Protein AF-A0A923RV71-F1 (afdb_monomer_lite)

Organism: NCBI:txid2763064

Radius of gyration: 19.46 Å; chains: 1; bounding box: 40×42×49 Å

Foldseek 3Di:
DFPLVLLLVLLCVLLVVLLCLVVCVVVVVDWDWDDPDVVVVDIDTDDSVNVNVVSVVVSVVSLVVLLVLLVVLLVVVVCCCVPVVDDDDPLSPVDDSVVLSVQSVCLNVVLVVVSVVVCVVPVSPDPSSVSSVVSLVVDDVSSSVSRRVSGVPVVPDD

Secondary structure (DSSP, 8-state):
--HHHHHHHHHHHHHHHHHHHHHHHHTT----EE-S-TTT---EEPPHHHHHHHHHHHHHHHHHHHHHHHHHHHHHHHHHHHHH-PPPPGGGGSS-HHHHHHHHHHHHHHHHHHHHHHHHHHTT---HHHHHHHHHHHS-HHHHHHHHHHHHGGGG--

Sequence (158 aa):
YGFDDIGMGAAYAYSTMYQKIVEGYRNGTREVYVCDNPESGKRRLLSMDEELEKLNKGFEELIKWDKMVAKSQKQNAENKQKFQNTKLDESFDAFDINQACDYIQDSYLEFRSLYLEQYERTGGNIDIKSLFSSVLRSGNQDMHKYCEFLFEKIGFIV

pLDDT: mean 91.3, std 11.07, range [33.59, 98.56]

Structure (mmCIF, N/CA/C/O backbone):
data_AF-A0A923RV71-F1
#
_entry.id   AF-A0A923RV71-F1
#
loop_
_atom_site.group_PDB
_atom_site.id
_atom_site.type_symbol
_atom_site.label_atom_id
_atom_site.label_alt_id
_atom_site.label_comp_id
_atom_site.label_asym_id
_atom_site.label_entity_id
_atom_site.label_seq_id
_atom_site.pdbx_PDB_ins_code
_atom_site.Cartn_x
_atom_site.Cartn_y
_atom_site.Cartn_z
_atom_site.occupancy
_atom_site.B_iso_or_equiv
_atom_site.auth_seq_id
_atom_site.auth_comp_id
_atom_site.auth_asym_id
_atom_site.auth_atom_id
_atom_site.pdbx_PDB_model_num
ATOM 1 N N . TYR A 1 1 ? 17.825 0.773 -2.274 1.00 63.62 1 TYR A N 1
ATOM 2 C CA . TYR A 1 1 ? 16.490 0.198 -2.082 1.00 63.62 1 TYR A CA 1
ATOM 3 C C . TYR A 1 1 ? 15.789 0.244 -3.422 1.00 63.62 1 TYR A C 1
ATOM 5 O O . TYR A 1 1 ? 15.788 1.317 -4.021 1.00 63.62 1 TYR A O 1
ATOM 13 N N . GLY A 1 2 ? 15.345 -0.913 -3.914 1.00 85.12 2 GLY A N 1
ATOM 14 C CA . GLY A 1 2 ? 14.607 -1.065 -5.176 1.00 85.12 2 GLY A CA 1
ATOM 15 C C . GLY A 1 2 ? 13.101 -0.886 -4.986 1.00 85.12 2 GLY A C 1
ATOM 16 O O . GLY A 1 2 ? 12.652 -0.511 -3.897 1.00 85.12 2 GLY A O 1
ATOM 17 N N . PHE A 1 3 ? 12.319 -1.151 -6.031 1.00 90.88 3 PHE A N 1
ATOM 18 C CA . PHE A 1 3 ? 10.860 -1.026 -5.951 1.00 90.88 3 PHE A CA 1
ATOM 19 C C . PHE A 1 3 ? 10.263 -2.090 -5.008 1.00 90.88 3 PHE A C 1
ATOM 21 O O . PHE A 1 3 ? 9.414 -1.760 -4.180 1.00 90.88 3 PHE A O 1
ATOM 28 N N . ASP A 1 4 ? 10.804 -3.308 -5.017 1.00 92.69 4 ASP A N 1
ATOM 29 C CA . ASP A 1 4 ? 10.476 -4.409 -4.110 1.00 92.69 4 ASP A CA 1
ATOM 30 C C . ASP A 1 4 ? 10.614 -4.013 -2.641 1.00 92.69 4 ASP A C 1
ATOM 32 O O . ASP A 1 4 ? 9.717 -4.274 -1.842 1.00 92.69 4 ASP A O 1
ATOM 36 N N . ASP A 1 5 ? 11.720 -3.359 -2.275 1.00 91.75 5 ASP A N 1
ATOM 37 C CA . ASP A 1 5 ? 11.983 -2.949 -0.893 1.00 91.75 5 ASP A CA 1
ATOM 38 C C . ASP A 1 5 ? 10.950 -1.925 -0.408 1.00 91.75 5 ASP A C 1
ATOM 40 O O . ASP A 1 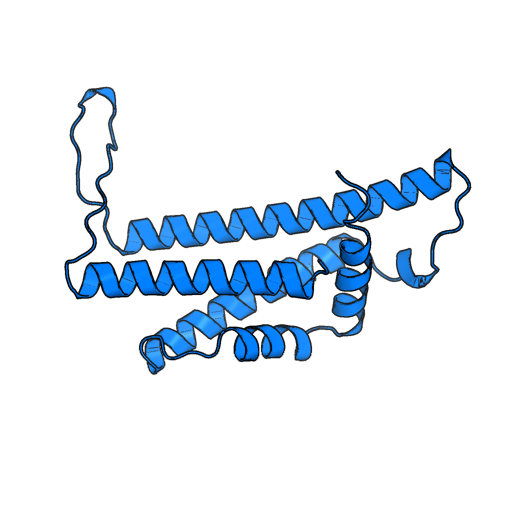5 ? 10.467 -1.996 0.726 1.00 91.75 5 ASP A O 1
ATOM 44 N N . ILE A 1 6 ? 10.610 -0.966 -1.273 1.00 91.88 6 ILE A N 1
ATOM 45 C CA . ILE A 1 6 ? 9.674 0.119 -0.963 1.00 91.88 6 ILE A CA 1
ATOM 46 C C . ILE A 1 6 ? 8.251 -0.426 -0.873 1.00 91.88 6 ILE A C 1
ATOM 48 O O . ILE A 1 6 ? 7.574 -0.196 0.132 1.00 91.88 6 ILE A O 1
ATOM 52 N N . GLY A 1 7 ? 7.836 -1.226 -1.857 1.00 94.19 7 GLY A N 1
ATOM 53 C CA . GLY A 1 7 ? 6.540 -1.893 -1.854 1.00 94.19 7 GLY A CA 1
ATOM 54 C C . GLY A 1 7 ? 6.375 -2.837 -0.664 1.00 94.19 7 GLY A C 1
ATOM 55 O O . GLY A 1 7 ? 5.347 -2.813 0.013 1.00 94.19 7 GLY A O 1
ATOM 56 N N . MET A 1 8 ? 7.415 -3.603 -0.323 1.00 95.50 8 MET A N 1
ATOM 57 C CA . MET A 1 8 ? 7.420 -4.473 0.854 1.00 95.50 8 MET A CA 1
ATOM 58 C C . MET A 1 8 ? 7.302 -3.661 2.149 1.00 95.50 8 MET A C 1
ATOM 60 O O . MET A 1 8 ? 6.525 -4.016 3.038 1.00 95.50 8 MET A O 1
ATOM 64 N N . GLY A 1 9 ? 8.032 -2.548 2.260 1.00 95.69 9 GLY A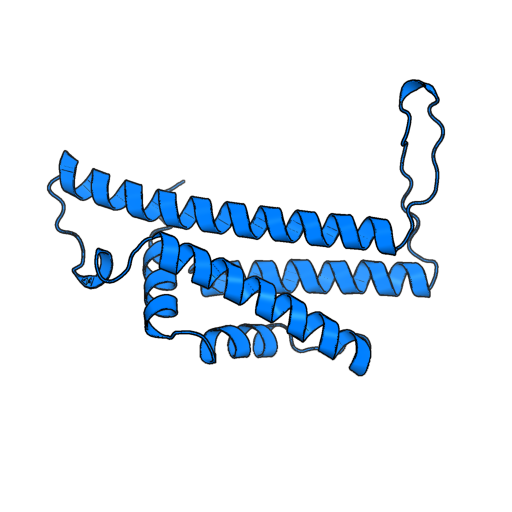 N 1
ATOM 65 C CA . GLY A 1 9 ? 7.931 -1.629 3.395 1.00 95.69 9 GLY A CA 1
ATOM 66 C C . GLY A 1 9 ? 6.518 -1.060 3.559 1.00 95.69 9 GLY A C 1
ATOM 67 O O . GLY A 1 9 ? 5.973 -1.073 4.666 1.00 95.69 9 GLY A O 1
ATOM 68 N N . ALA A 1 10 ? 5.898 -0.634 2.457 1.00 96.19 10 ALA A N 1
ATOM 69 C CA . ALA A 1 10 ? 4.518 -0.156 2.414 1.00 96.19 10 ALA A CA 1
ATOM 70 C C . ALA A 1 10 ? 3.521 -1.236 2.871 1.00 96.19 10 ALA A C 1
ATOM 72 O O . ALA A 1 10 ? 2.678 -0.986 3.739 1.00 96.19 10 ALA A O 1
ATOM 73 N N . ALA A 1 11 ? 3.660 -2.451 2.334 1.00 98.00 11 ALA A N 1
ATOM 74 C CA . ALA A 1 11 ? 2.833 -3.607 2.662 1.00 98.00 11 ALA A CA 1
ATOM 75 C C . ALA A 1 11 ? 2.904 -3.963 4.156 1.00 98.00 11 ALA A C 1
ATOM 77 O O . ALA A 1 11 ? 1.871 -4.140 4.815 1.00 98.00 11 ALA A O 1
ATOM 78 N N . TYR A 1 12 ? 4.114 -4.007 4.724 1.00 97.62 12 TYR A N 1
ATOM 79 C CA . TYR A 1 12 ? 4.316 -4.248 6.153 1.00 97.62 12 TYR A CA 1
ATOM 80 C C . TYR A 1 12 ? 3.733 -3.138 7.023 1.00 97.62 12 TYR A C 1
ATOM 82 O O . TYR A 1 12 ? 3.077 -3.438 8.025 1.00 97.62 12 TYR A O 1
ATOM 90 N N . ALA A 1 13 ? 3.957 -1.872 6.663 1.00 98.00 13 ALA A N 1
ATOM 91 C CA . ALA A 1 13 ? 3.457 -0.734 7.426 1.00 98.00 13 ALA A CA 1
ATOM 92 C C . ALA A 1 13 ? 1.924 -0.734 7.486 1.00 98.00 13 ALA A C 1
ATOM 94 O O . ALA A 1 13 ? 1.359 -0.652 8.580 1.00 98.00 13 ALA A O 1
ATOM 95 N N . TYR A 1 14 ? 1.261 -0.904 6.337 1.00 98.56 14 TYR A N 1
ATOM 96 C CA . TYR A 1 14 ? -0.196 -0.991 6.263 1.00 98.56 14 TYR A CA 1
ATOM 97 C C . TYR A 1 14 ? -0.734 -2.139 7.123 1.00 98.56 14 TYR A C 1
ATOM 99 O O . TYR A 1 14 ? -1.548 -1.913 8.018 1.00 98.56 14 TYR A O 1
ATOM 107 N N . SER A 1 15 ? -0.218 -3.352 6.911 1.00 98.25 15 SER A N 1
ATOM 108 C CA . SER A 1 15 ? -0.687 -4.566 7.593 1.00 98.25 15 SER A CA 1
ATOM 109 C C . SER A 1 15 ? -0.505 -4.490 9.106 1.00 98.25 15 SER A C 1
ATOM 111 O O . SER A 1 15 ? -1.407 -4.807 9.878 1.00 98.25 15 SER A O 1
ATOM 113 N N . THR A 1 16 ? 0.659 -4.011 9.547 1.00 97.62 16 THR A N 1
ATOM 114 C CA . THR A 1 16 ? 0.969 -3.868 10.973 1.00 97.62 16 THR A CA 1
ATOM 115 C C . THR A 1 16 ? 0.036 -2.861 11.637 1.00 97.62 16 THR A C 1
ATOM 117 O O . THR A 1 16 ? -0.433 -3.091 12.752 1.00 97.62 16 THR A O 1
ATOM 120 N N . MET A 1 17 ? -0.235 -1.733 10.975 1.00 98.12 17 MET A N 1
ATOM 121 C CA . MET A 1 17 ? -1.134 -0.712 11.509 1.00 98.12 17 MET A CA 1
ATOM 122 C C . MET A 1 17 ? -2.581 -1.190 11.528 1.00 98.12 17 MET A C 1
ATOM 124 O O . MET A 1 17 ? -3.247 -1.015 12.546 1.00 98.12 17 MET A O 1
ATOM 128 N N . TYR A 1 18 ? -3.039 -1.843 10.459 1.00 98.56 18 TYR A N 1
ATOM 129 C CA . TYR A 1 18 ? -4.379 -2.416 10.383 1.00 98.56 18 TYR A CA 1
ATOM 130 C C . TYR A 1 18 ? -4.622 -3.390 11.539 1.00 98.56 18 TYR A C 1
ATOM 132 O O . TYR A 1 18 ? -5.559 -3.213 12.317 1.00 98.56 18 TYR A O 1
ATOM 140 N N . GLN A 1 19 ? -3.721 -4.360 11.716 1.00 97.69 19 GLN A N 1
ATOM 141 C CA . GLN A 1 19 ? -3.818 -5.344 12.790 1.00 97.69 19 GLN A CA 1
ATOM 142 C C . GLN A 1 19 ? -3.806 -4.685 14.175 1.00 97.69 19 GLN A C 1
ATOM 144 O O . GLN A 1 19 ? -4.672 -4.983 14.994 1.00 97.69 19 GLN A O 1
ATOM 149 N N . LYS A 1 20 ? -2.891 -3.737 14.428 1.00 97.25 20 LYS A N 1
ATOM 150 C CA . LYS A 1 20 ? -2.830 -2.999 15.703 1.00 97.25 20 LYS A CA 1
ATOM 151 C C . LYS A 1 20 ? -4.106 -2.216 16.001 1.00 97.25 20 LYS A C 1
ATOM 153 O O . LYS A 1 20 ? -4.505 -2.134 17.162 1.00 97.25 20 LYS A O 1
ATOM 158 N N . ILE A 1 21 ? -4.720 -1.612 14.984 1.00 98.12 21 ILE A N 1
ATOM 159 C CA . ILE A 1 21 ? -5.988 -0.892 15.134 1.00 98.12 21 ILE A CA 1
ATOM 160 C C . ILE A 1 21 ? -7.084 -1.891 15.502 1.00 98.12 21 ILE A C 1
ATOM 162 O O . ILE A 1 21 ? -7.692 -1.762 16.563 1.00 98.12 21 ILE A O 1
ATOM 166 N N . VAL A 1 22 ? -7.290 -2.916 14.675 1.00 97.62 22 VAL A N 1
ATOM 167 C CA . VAL A 1 22 ? -8.385 -3.877 14.847 1.00 97.62 22 VAL A CA 1
ATOM 168 C C . VAL A 1 22 ? -8.277 -4.635 16.169 1.00 97.62 22 VAL A C 1
ATOM 170 O O . VAL A 1 22 ? -9.249 -4.699 16.922 1.00 97.62 22 VAL A O 1
ATOM 173 N N . GLU A 1 23 ? -7.107 -5.184 16.492 1.00 96.81 23 GLU A N 1
ATOM 174 C CA . GLU A 1 23 ? -6.895 -5.898 17.754 1.00 96.81 23 GLU A CA 1
ATOM 175 C C . GLU A 1 23 ? -7.046 -4.968 18.955 1.00 96.81 23 GLU A C 1
ATOM 177 O O . GLU A 1 23 ? -7.702 -5.336 19.927 1.00 96.81 23 GLU A O 1
ATOM 182 N N . GLY A 1 24 ? -6.496 -3.755 18.863 1.00 97.62 24 GLY A N 1
ATOM 183 C CA . GLY A 1 24 ? -6.552 -2.763 19.928 1.00 97.62 24 GLY A CA 1
ATOM 184 C C . GLY A 1 24 ? -7.976 -2.323 20.274 1.00 97.62 24 GLY A C 1
ATOM 185 O O . GLY A 1 24 ? -8.305 -2.177 21.451 1.00 97.62 24 GLY A O 1
ATOM 186 N N . TYR A 1 25 ? -8.844 -2.138 19.275 1.00 97.62 25 TYR A N 1
ATOM 187 C CA . TYR A 1 25 ? -10.260 -1.855 19.530 1.00 97.62 25 TYR A CA 1
ATOM 188 C C . TYR A 1 25 ? -10.996 -3.091 20.059 1.00 97.62 25 TYR A C 1
ATOM 190 O O . TYR A 1 25 ? -11.765 -2.978 21.012 1.00 97.62 25 TYR A O 1
ATOM 198 N N . ARG A 1 26 ? -10.741 -4.283 19.498 1.00 95.19 26 ARG A N 1
ATOM 199 C CA . ARG A 1 26 ? -11.395 -5.535 19.929 1.00 95.19 26 ARG A CA 1
ATOM 200 C C . ARG A 1 26 ? -11.091 -5.906 21.379 1.00 95.19 26 ARG A C 1
ATOM 202 O O . ARG A 1 26 ? -11.967 -6.430 22.060 1.00 95.19 26 ARG A O 1
ATOM 209 N N . ASN A 1 27 ? -9.867 -5.665 21.845 1.00 96.81 27 ASN A N 1
ATOM 210 C CA . ASN A 1 27 ? -9.448 -5.988 23.211 1.00 96.81 27 ASN A CA 1
ATOM 211 C C . ASN A 1 27 ? -9.545 -4.795 24.184 1.00 96.81 27 ASN A C 1
ATOM 213 O O . ASN A 1 27 ? -9.181 -4.941 25.349 1.00 96.81 27 ASN A O 1
ATOM 217 N N . GLY A 1 28 ? -10.015 -3.631 23.720 1.00 96.44 28 GLY A N 1
ATOM 218 C CA . GLY A 1 28 ? -10.176 -2.427 24.538 1.00 96.44 28 GLY A CA 1
ATOM 219 C C . GLY A 1 28 ? -8.874 -1.724 24.942 1.00 96.44 28 GLY A C 1
ATOM 220 O O . GLY A 1 28 ? -8.897 -0.893 25.842 1.00 96.44 28 GLY A O 1
ATOM 221 N N . THR A 1 29 ? -7.734 -2.033 24.315 1.00 97.00 29 THR A N 1
ATOM 222 C CA . THR A 1 29 ? -6.438 -1.385 24.624 1.00 97.00 29 THR A CA 1
ATOM 223 C C . THR A 1 29 ? -6.164 -0.135 23.787 1.00 97.00 29 THR A C 1
ATOM 225 O O . THR A 1 29 ? -5.173 0.562 24.016 1.00 97.00 29 THR A O 1
ATOM 228 N N . ARG A 1 30 ? -7.028 0.166 22.812 1.00 97.25 30 ARG A N 1
ATOM 229 C CA . ARG A 1 30 ? -6.903 1.322 21.925 1.00 97.25 30 ARG A CA 1
ATOM 230 C C . ARG A 1 30 ? -7.978 2.363 22.202 1.00 97.25 30 ARG A C 1
ATOM 232 O O . ARG A 1 30 ? -9.147 2.161 21.898 1.00 97.25 30 ARG A O 1
ATOM 239 N N . GLU A 1 31 ? -7.537 3.516 22.689 1.00 95.62 31 GLU A N 1
ATOM 240 C CA . GLU A 1 31 ? -8.357 4.715 22.837 1.00 95.62 31 GLU A CA 1
ATOM 241 C C . GLU A 1 31 ? -7.671 5.887 22.138 1.00 95.62 31 GLU A C 1
ATOM 243 O O . GLU A 1 31 ? -6.639 6.392 22.585 1.00 95.62 31 GLU A O 1
ATOM 248 N N . VAL A 1 32 ? -8.240 6.322 21.016 1.00 95.25 32 VAL A N 1
ATOM 249 C CA . VAL A 1 32 ? -7.748 7.475 20.260 1.00 95.25 32 VAL A CA 1
ATOM 250 C C . VAL A 1 32 ? -8.766 8.592 20.393 1.00 95.25 32 VAL A C 1
ATOM 252 O O . VAL A 1 32 ? -9.938 8.406 20.083 1.00 95.25 32 VAL A O 1
ATOM 255 N N . TYR A 1 33 ? -8.326 9.760 20.855 1.00 93.50 33 TYR A N 1
ATOM 256 C CA . TYR A 1 33 ? -9.192 10.920 21.034 1.00 93.50 33 TYR A CA 1
ATOM 257 C C . TYR A 1 33 ? -8.966 11.936 19.920 1.00 93.50 33 TYR A C 1
ATOM 259 O O . TYR A 1 33 ? -7.828 12.265 19.585 1.00 93.50 33 TYR A O 1
ATOM 267 N N . VAL A 1 34 ? -10.056 12.479 19.386 1.00 92.81 34 VAL A N 1
ATOM 268 C CA . VAL A 1 34 ? -10.037 13.546 18.381 1.00 92.81 34 VAL A CA 1
ATOM 269 C C . VAL A 1 34 ? -10.831 14.755 18.853 1.00 92.81 34 VAL A C 1
ATOM 271 O O . VAL A 1 34 ? -11.767 14.631 19.642 1.00 92.81 34 VAL A O 1
ATOM 274 N N . CYS A 1 35 ? -10.426 15.933 18.383 1.00 91.94 35 CYS A N 1
ATOM 275 C CA . CYS A 1 35 ? -11.112 17.199 18.613 1.00 91.94 35 CYS A CA 1
ATOM 276 C C . CYS A 1 35 ? -11.676 17.678 17.273 1.00 91.94 35 CYS A C 1
ATOM 278 O O . CYS A 1 35 ? -10.933 18.230 16.464 1.00 91.94 35 CYS A O 1
ATOM 280 N N . ASP A 1 36 ? -12.964 17.433 17.021 1.00 87.44 36 ASP A N 1
ATOM 281 C CA . ASP A 1 36 ? -13.589 17.827 15.749 1.00 87.44 36 ASP A CA 1
ATOM 282 C C . ASP A 1 36 ? -13.798 19.345 15.658 1.00 87.44 36 ASP A C 1
ATOM 284 O O . ASP A 1 36 ? -13.790 19.912 14.570 1.00 87.44 36 ASP A O 1
ATOM 288 N N . ASN A 1 37 ? -13.974 20.012 16.806 1.00 87.88 37 ASN A N 1
ATOM 289 C CA . ASN A 1 37 ? -14.097 21.462 16.889 1.00 87.88 37 ASN A CA 1
ATOM 290 C C . ASN A 1 37 ? -13.045 22.036 17.858 1.00 87.88 37 ASN A C 1
ATOM 292 O O . ASN A 1 37 ? -13.288 22.043 19.077 1.00 87.88 37 ASN A O 1
ATOM 296 N N . PRO A 1 38 ? -11.923 22.565 17.327 1.00 84.25 38 PRO A N 1
ATOM 297 C CA . PRO A 1 38 ? -10.851 23.167 18.115 1.00 84.25 38 PRO A CA 1
ATOM 298 C C . PRO A 1 38 ? -11.322 24.281 19.053 1.00 84.25 38 PRO A C 1
ATOM 300 O O . PRO A 1 38 ? -10.792 24.399 20.154 1.00 84.25 38 PRO A O 1
ATOM 303 N N . GLU A 1 39 ? -12.338 25.055 18.660 1.00 87.69 39 GLU A N 1
ATOM 304 C CA . GLU A 1 39 ? -12.865 26.174 19.454 1.00 87.69 39 GLU A CA 1
ATOM 305 C C . GLU A 1 39 ? -13.562 25.694 20.729 1.00 87.69 39 GLU A C 1
ATOM 307 O O . GLU A 1 39 ? -13.488 26.336 21.774 1.00 87.69 39 GLU A O 1
ATOM 312 N N . SER A 1 40 ? -14.225 24.537 20.659 1.00 87.31 40 SER A N 1
ATOM 313 C CA . SER A 1 40 ? -14.920 23.954 21.809 1.00 87.31 40 SER A CA 1
ATOM 314 C C . SER A 1 40 ? -13.988 23.195 22.758 1.00 87.31 40 SER A C 1
ATOM 316 O O . SER A 1 40 ? -14.358 22.935 23.902 1.00 87.31 40 SER A O 1
ATOM 318 N N . GLY A 1 41 ? -12.824 22.755 22.263 1.00 86.38 41 GLY A N 1
ATOM 319 C CA . GLY A 1 41 ? -11.889 21.880 22.975 1.00 86.38 41 GLY A CA 1
ATOM 320 C C . GLY A 1 41 ? -12.437 20.491 23.339 1.00 86.38 41 GLY A C 1
ATOM 321 O O . GLY A 1 41 ? -11.717 19.698 23.953 1.00 86.38 41 GLY A O 1
ATOM 322 N N . LYS A 1 42 ? -13.692 20.170 22.986 1.00 89.56 42 LYS A N 1
ATOM 323 C CA . LYS A 1 42 ? -14.321 18.889 23.314 1.00 89.56 42 LYS A CA 1
ATOM 324 C C . LYS A 1 42 ? -13.676 17.771 22.510 1.00 89.56 42 LYS A C 1
ATOM 326 O O . LYS A 1 42 ? -13.577 17.837 21.287 1.00 89.56 42 LYS A O 1
ATOM 331 N N . ARG A 1 43 ? -13.279 16.721 23.223 1.00 93.50 43 ARG A N 1
ATOM 332 C CA . ARG A 1 43 ? -12.710 15.510 22.638 1.00 93.50 43 ARG A CA 1
ATOM 333 C C . ARG A 1 43 ? -13.745 14.400 22.645 1.00 93.50 43 ARG A C 1
ATOM 335 O O . ARG A 1 43 ? -14.494 14.268 23.612 1.00 93.50 43 ARG A O 1
ATOM 342 N N . ARG A 1 44 ? -13.741 13.582 21.601 1.00 94.75 44 ARG A N 1
ATOM 343 C CA . ARG A 1 44 ? -14.462 12.308 21.566 1.00 94.75 44 ARG A CA 1
ATOM 344 C C . ARG A 1 44 ? -13.513 11.176 21.214 1.00 94.75 44 ARG A C 1
ATOM 346 O O . ARG A 1 44 ? -12.443 11.416 20.653 1.00 94.75 44 ARG A O 1
ATOM 353 N N . LEU A 1 45 ? -13.936 9.958 21.517 1.00 95.00 45 LEU A N 1
ATOM 354 C CA . LEU A 1 45 ? -13.278 8.765 21.010 1.00 95.00 45 LEU A CA 1
ATOM 355 C C . LEU A 1 45 ? -13.483 8.667 19.494 1.00 95.00 45 LEU A C 1
ATOM 357 O O . LEU A 1 45 ? -14.583 8.890 18.977 1.00 95.00 45 LEU A O 1
ATOM 361 N N . LEU A 1 46 ? -12.399 8.354 18.799 1.00 96.31 46 LEU A N 1
ATOM 362 C CA . LEU A 1 46 ? -12.396 7.950 17.405 1.00 96.31 46 LEU A CA 1
ATOM 363 C C . LEU A 1 46 ? -12.894 6.506 17.337 1.00 96.31 46 LEU A C 1
ATOM 365 O O . LEU A 1 46 ? -12.458 5.666 18.129 1.00 96.31 46 LEU A O 1
ATOM 369 N N . SER A 1 47 ? -13.803 6.211 16.416 1.00 96.81 47 SER A N 1
ATOM 370 C CA . SER A 1 47 ? -14.208 4.831 16.153 1.00 96.81 47 SER A CA 1
ATOM 371 C C . SER A 1 47 ? -13.125 4.075 15.376 1.00 96.81 47 SER A C 1
ATOM 373 O O . SER A 1 47 ? -12.278 4.678 14.713 1.00 96.81 47 SER A O 1
ATOM 375 N N . MET A 1 48 ? -13.173 2.741 15.438 1.00 97.62 48 MET A N 1
ATOM 376 C CA . MET A 1 48 ? -12.280 1.874 14.665 1.00 97.62 48 MET A CA 1
ATOM 377 C C . MET A 1 48 ? -12.367 2.178 13.166 1.00 97.62 48 MET A C 1
ATOM 379 O O . MET A 1 48 ? -11.337 2.341 12.520 1.00 97.62 48 MET A O 1
ATOM 383 N N . ASP A 1 49 ? -13.583 2.316 12.633 1.00 98.06 49 ASP A N 1
ATOM 384 C CA . ASP A 1 49 ? -13.812 2.557 11.207 1.00 98.06 49 ASP A CA 1
ATOM 385 C C . ASP A 1 49 ? -13.220 3.895 10.754 1.00 98.06 49 ASP A C 1
ATOM 387 O O . ASP A 1 49 ? -12.550 3.957 9.726 1.00 98.06 49 ASP A O 1
ATOM 391 N N . GLU A 1 50 ? -13.377 4.958 11.549 1.00 97.62 50 GLU A N 1
ATOM 392 C CA . GLU A 1 50 ? -12.772 6.261 11.242 1.00 97.62 50 GLU A CA 1
ATOM 393 C C . GLU A 1 50 ? -11.241 6.211 11.255 1.00 97.62 50 GLU A C 1
ATOM 395 O O . GLU A 1 50 ? -10.577 6.923 10.496 1.00 97.62 50 GLU A O 1
ATOM 400 N N . GLU A 1 51 ? -10.649 5.405 12.133 1.00 97.94 51 GLU A N 1
ATOM 401 C CA . GLU A 1 51 ? -9.203 5.249 12.152 1.00 97.94 51 GLU A CA 1
ATOM 402 C C . GLU A 1 51 ? -8.685 4.400 10.988 1.00 97.94 51 GLU A C 1
ATOM 404 O O . GLU A 1 51 ? -7.676 4.753 10.372 1.00 97.94 51 GLU A O 1
ATOM 409 N N . LEU A 1 52 ? -9.397 3.331 10.632 1.00 98.44 52 LEU A N 1
ATOM 410 C CA . LEU A 1 52 ? -9.105 2.532 9.443 1.00 98.44 52 LEU A CA 1
ATOM 411 C C . LEU A 1 52 ? -9.268 3.354 8.157 1.00 98.44 52 LEU A C 1
ATOM 413 O O . LEU A 1 52 ? -8.456 3.224 7.242 1.00 98.44 52 LEU A O 1
ATOM 417 N N . GLU A 1 53 ? -10.244 4.262 8.095 1.00 98.31 53 GLU A N 1
ATOM 418 C CA . GLU A 1 53 ? -10.388 5.201 6.980 1.00 98.31 53 GLU A CA 1
ATOM 419 C C . GLU A 1 53 ? -9.159 6.116 6.859 1.00 98.31 53 GLU A C 1
ATOM 421 O O . GLU A 1 53 ? -8.649 6.338 5.758 1.00 98.31 53 GLU A O 1
ATOM 426 N N . LYS A 1 54 ? -8.624 6.612 7.983 1.00 97.75 54 LYS A N 1
ATOM 427 C CA . LYS A 1 54 ? -7.380 7.402 7.990 1.00 97.75 54 LYS A CA 1
ATOM 428 C C . LYS A 1 54 ? -6.174 6.578 7.547 1.00 97.75 54 LYS A C 1
ATOM 430 O O . LYS A 1 54 ? -5.352 7.093 6.791 1.00 97.75 54 LYS A O 1
ATOM 435 N N . LEU A 1 55 ? -6.076 5.316 7.972 1.00 98.44 55 LEU A N 1
ATOM 436 C CA . LEU A 1 55 ? -5.037 4.399 7.500 1.00 98.44 55 LEU A CA 1
ATOM 437 C C . LEU A 1 55 ? -5.122 4.205 5.979 1.00 98.44 55 LEU A C 1
ATOM 439 O O . LEU A 1 55 ? -4.109 4.324 5.293 1.00 98.44 55 LEU A O 1
ATOM 443 N N . ASN A 1 56 ? -6.323 3.969 5.444 1.00 98.44 56 ASN A N 1
ATOM 444 C CA . ASN A 1 56 ? -6.544 3.797 4.007 1.00 98.44 56 ASN A CA 1
ATOM 445 C C . ASN A 1 56 ? -6.168 5.053 3.213 1.00 98.44 56 ASN A C 1
ATOM 447 O O . ASN A 1 56 ? -5.465 4.943 2.211 1.00 98.44 56 ASN A O 1
ATOM 451 N N . LYS A 1 57 ? -6.544 6.243 3.698 1.00 98.44 57 LYS A N 1
ATOM 452 C CA . LYS A 1 57 ? -6.122 7.520 3.100 1.00 98.44 57 LYS A CA 1
ATOM 453 C C . LYS A 1 57 ? -4.603 7.688 3.133 1.00 98.44 57 LYS A C 1
ATOM 455 O O . LYS A 1 57 ? -4.012 8.074 2.132 1.00 98.44 57 LYS A O 1
ATOM 460 N N . GLY A 1 58 ? -3.959 7.362 4.255 1.00 98.38 58 GLY A N 1
ATOM 461 C CA . GLY A 1 58 ? -2.499 7.399 4.367 1.00 98.38 58 GLY A CA 1
ATOM 462 C C . GLY A 1 58 ? -1.807 6.467 3.368 1.00 98.38 58 GLY A C 1
ATOM 463 O O . GLY A 1 58 ? -0.805 6.843 2.766 1.00 98.38 58 GLY A O 1
ATOM 464 N N . PHE A 1 59 ? -2.374 5.282 3.137 1.00 98.38 59 PHE A N 1
ATOM 465 C CA . PHE A 1 59 ? -1.874 4.338 2.139 1.00 98.38 59 PHE A CA 1
ATOM 466 C C . PHE A 1 59 ? -2.043 4.855 0.702 1.00 98.38 59 PHE A C 1
ATOM 468 O O . PHE A 1 59 ? -1.136 4.726 -0.113 1.00 98.38 59 PHE A O 1
ATOM 475 N N . GLU A 1 60 ? -3.163 5.509 0.392 1.00 98.38 60 GLU A N 1
ATOM 476 C CA . GLU A 1 60 ? -3.386 6.145 -0.913 1.00 98.38 60 GLU A CA 1
ATOM 477 C C . GLU A 1 60 ? -2.428 7.315 -1.173 1.00 98.38 60 GLU A C 1
ATOM 479 O O . GLU A 1 60 ? -1.938 7.473 -2.292 1.00 98.38 60 GLU A O 1
ATOM 484 N N . GLU A 1 61 ? -2.110 8.115 -0.154 1.00 98.38 61 GLU A N 1
ATOM 485 C CA . GLU A 1 61 ? -1.093 9.166 -0.266 1.00 98.38 61 GLU A CA 1
ATOM 486 C C . GLU A 1 61 ? 0.315 8.591 -0.475 1.00 98.38 61 GLU A C 1
ATOM 488 O O . GLU A 1 61 ? 1.086 9.137 -1.265 1.00 98.38 61 GLU A O 1
ATOM 493 N N . LEU A 1 62 ? 0.637 7.455 0.152 1.00 96.94 62 LEU A N 1
ATOM 494 C CA . LEU A 1 62 ? 1.892 6.742 -0.094 1.00 96.94 62 LEU A CA 1
ATOM 495 C C . LEU A 1 62 ? 1.992 6.267 -1.554 1.00 96.94 62 LEU A C 1
ATOM 497 O O . LEU A 1 62 ? 3.003 6.512 -2.206 1.00 96.94 62 LEU A O 1
ATOM 501 N N . ILE A 1 63 ? 0.919 5.680 -2.100 1.00 97.56 63 ILE A N 1
ATOM 502 C CA . ILE A 1 63 ? 0.849 5.291 -3.520 1.00 97.56 63 ILE A CA 1
ATOM 503 C C . ILE A 1 63 ? 1.102 6.505 -4.423 1.00 97.56 63 ILE A C 1
ATOM 505 O O . ILE A 1 63 ? 1.874 6.433 -5.380 1.00 97.56 63 ILE A O 1
ATOM 509 N N . LYS A 1 64 ? 0.462 7.647 -4.135 1.00 98.00 64 LYS A N 1
ATOM 510 C CA . LYS A 1 64 ? 0.681 8.884 -4.902 1.00 98.00 64 LYS A CA 1
ATOM 511 C C . LYS A 1 64 ? 2.137 9.336 -4.832 1.00 98.00 64 LYS A C 1
ATOM 513 O O . LYS A 1 64 ? 2.676 9.748 -5.860 1.00 98.00 64 LYS A O 1
ATOM 518 N N . TRP A 1 65 ? 2.762 9.253 -3.659 1.00 96.31 65 TRP A N 1
ATOM 519 C CA . TRP A 1 65 ? 4.167 9.602 -3.475 1.00 96.31 65 TRP A CA 1
ATOM 520 C C . TRP A 1 65 ? 5.087 8.710 -4.319 1.00 96.31 65 TRP A C 1
ATOM 522 O O . TRP A 1 65 ? 5.892 9.240 -5.083 1.00 96.31 65 TRP A O 1
ATOM 532 N N . ASP A 1 66 ? 4.899 7.388 -4.304 1.00 94.94 66 ASP A N 1
ATOM 533 C CA . ASP A 1 66 ? 5.701 6.461 -5.119 1.00 94.94 66 ASP A CA 1
ATOM 534 C C . ASP A 1 66 ? 5.531 6.717 -6.627 1.00 94.94 66 ASP A C 1
ATOM 536 O O . ASP A 1 66 ? 6.505 6.727 -7.384 1.00 94.94 66 ASP A O 1
ATOM 540 N N . LYS A 1 67 ? 4.313 7.045 -7.081 1.00 96.50 67 LYS A N 1
ATOM 541 C CA . LYS A 1 67 ? 4.067 7.476 -8.472 1.00 96.50 67 LYS A CA 1
ATOM 542 C C . LYS A 1 67 ? 4.820 8.768 -8.812 1.00 96.50 67 LYS A C 1
ATOM 544 O O . LYS A 1 67 ? 5.351 8.905 -9.917 1.00 96.50 67 LYS A O 1
ATOM 549 N N . MET A 1 68 ? 4.875 9.735 -7.891 1.00 95.50 68 MET A N 1
ATOM 550 C CA . MET A 1 68 ? 5.650 10.968 -8.082 1.00 95.50 68 MET A CA 1
ATOM 551 C C . MET A 1 68 ? 7.152 10.690 -8.140 1.00 95.50 68 MET A C 1
ATOM 553 O O . MET A 1 68 ? 7.840 11.282 -8.972 1.00 95.50 68 MET A O 1
ATOM 557 N N . VAL A 1 69 ? 7.655 9.773 -7.311 1.00 92.62 69 VAL A N 1
ATOM 558 C CA . VAL A 1 69 ? 9.054 9.332 -7.356 1.00 92.62 69 VAL A CA 1
ATOM 559 C C . VAL A 1 69 ? 9.370 8.711 -8.713 1.00 92.62 69 VAL A C 1
ATOM 561 O O . VAL A 1 69 ? 10.316 9.159 -9.357 1.00 92.62 69 VAL A O 1
ATOM 564 N N . ALA A 1 70 ? 8.547 7.781 -9.206 1.00 92.62 70 ALA A N 1
ATOM 565 C CA . ALA A 1 70 ? 8.728 7.172 -10.525 1.00 92.62 70 ALA A CA 1
ATOM 566 C C . ALA A 1 70 ? 8.814 8.231 -11.641 1.00 92.62 70 ALA A C 1
ATOM 568 O O . ALA A 1 70 ? 9.753 8.235 -12.443 1.00 92.62 70 ALA A O 1
ATOM 569 N N . LYS A 1 71 ? 7.876 9.190 -11.653 1.00 93.75 71 LYS A N 1
ATOM 570 C CA . LYS A 1 71 ? 7.868 10.311 -12.611 1.00 93.75 71 LYS A CA 1
ATOM 571 C C . LYS A 1 71 ? 9.115 11.184 -12.501 1.00 93.75 71 LYS A C 1
ATOM 573 O O . LYS A 1 71 ? 9.692 11.556 -13.520 1.00 93.75 71 LYS A O 1
ATOM 578 N N . SER A 1 72 ? 9.548 11.491 -11.280 1.00 91.44 72 SER A N 1
ATOM 579 C CA . SER A 1 72 ? 10.767 12.262 -11.026 1.00 91.44 72 SER A CA 1
ATOM 580 C C . SER A 1 72 ? 12.008 11.537 -11.552 1.00 91.44 72 SER A C 1
ATOM 582 O O . SER A 1 72 ? 12.840 12.150 -12.218 1.00 91.44 72 SER A O 1
ATOM 584 N N . GLN A 1 73 ? 12.107 10.220 -11.350 1.00 88.38 73 GLN A N 1
ATOM 585 C CA . GLN A 1 73 ? 13.215 9.419 -11.878 1.00 88.38 73 GLN A CA 1
ATOM 586 C C . GLN A 1 73 ? 13.239 9.414 -13.409 1.00 88.38 73 GLN A C 1
ATOM 588 O O . GLN A 1 73 ? 14.300 9.639 -14.001 1.00 88.38 73 GLN A O 1
ATOM 593 N N . LYS A 1 74 ? 12.070 9.259 -14.053 1.00 89.12 74 LYS A N 1
ATOM 594 C CA . LYS A 1 74 ? 11.942 9.383 -15.513 1.00 89.12 74 LYS A CA 1
ATOM 595 C C . LYS A 1 74 ? 12.438 10.758 -15.984 1.00 89.12 74 LYS A C 1
ATOM 597 O O . LYS A 1 74 ? 13.350 10.857 -16.805 1.00 89.12 74 LYS A O 1
ATOM 602 N N . GLN A 1 75 ? 11.924 11.830 -15.386 1.00 89.31 75 GLN A N 1
ATOM 603 C CA . GLN A 1 75 ? 12.296 13.191 -15.768 1.00 89.31 75 GLN A CA 1
ATOM 604 C C . GLN A 1 75 ? 13.789 13.484 -15.551 1.00 89.31 75 GLN A C 1
ATOM 606 O O . GLN A 1 75 ? 14.426 14.155 -16.367 1.00 89.31 75 GLN A O 1
ATOM 611 N N . ASN A 1 76 ? 14.369 12.983 -14.460 1.00 86.94 76 ASN A N 1
ATOM 612 C CA . ASN A 1 76 ? 15.776 13.187 -14.133 1.00 86.94 76 ASN A CA 1
ATOM 613 C C . ASN A 1 76 ? 16.703 12.528 -15.153 1.00 86.94 76 ASN A C 1
ATOM 615 O O . ASN A 1 76 ? 17.717 13.121 -15.528 1.00 86.94 76 ASN A O 1
ATOM 619 N N . ALA A 1 77 ? 16.380 11.323 -15.618 1.00 83.94 77 ALA A N 1
ATOM 620 C CA . ALA A 1 77 ? 17.198 10.666 -16.629 1.00 83.94 77 ALA A CA 1
ATOM 621 C C . ALA A 1 77 ? 17.044 11.315 -18.016 1.00 83.94 77 ALA A C 1
ATOM 623 O O . ALA A 1 77 ? 18.061 11.516 -18.681 1.00 83.94 77 ALA A O 1
ATOM 624 N N . GLU A 1 78 ? 15.847 11.768 -18.401 1.00 86.31 78 GLU A N 1
ATOM 625 C CA . GLU A 1 78 ? 15.662 12.592 -19.610 1.00 86.31 78 GLU A CA 1
ATOM 626 C C . GLU A 1 78 ? 16.504 13.876 -19.554 1.00 86.31 78 GLU A C 1
ATOM 628 O O . GLU A 1 78 ? 17.191 14.229 -20.512 1.00 86.31 78 GLU A O 1
ATOM 633 N N . ASN A 1 79 ? 16.525 14.554 -18.402 1.00 86.69 79 ASN A N 1
ATOM 634 C CA . ASN A 1 79 ? 17.342 15.750 -18.204 1.00 86.69 79 ASN A CA 1
ATOM 635 C C . ASN A 1 79 ? 18.843 15.443 -18.319 1.00 86.69 79 ASN A C 1
ATOM 637 O O . ASN A 1 79 ? 19.574 16.191 -18.970 1.00 86.69 79 ASN A O 1
ATOM 641 N N . LYS A 1 80 ? 19.323 14.335 -17.741 1.00 83.94 80 LYS A N 1
ATOM 642 C CA . LYS A 1 80 ? 20.727 13.907 -17.886 1.00 83.94 80 LYS A CA 1
ATOM 643 C C . LYS A 1 80 ? 21.084 13.612 -19.343 1.00 83.94 80 LYS A C 1
ATOM 645 O O . LYS A 1 80 ? 22.142 14.031 -19.808 1.00 83.94 80 LYS A O 1
ATOM 650 N N . GLN A 1 81 ? 20.201 12.959 -20.092 1.00 83.25 81 GLN A N 1
ATOM 651 C CA . GLN A 1 81 ? 20.411 12.732 -21.522 1.00 83.25 81 GLN A CA 1
ATOM 652 C C . GLN A 1 81 ? 20.531 14.055 -22.283 1.00 83.25 81 GLN A C 1
ATOM 654 O O . GLN A 1 81 ? 21.475 14.248 -23.045 1.00 83.25 81 GLN A O 1
ATOM 659 N N . LYS A 1 82 ? 19.604 14.984 -22.031 1.00 85.44 82 LYS A N 1
ATOM 660 C CA . LYS A 1 82 ? 19.473 16.237 -22.780 1.00 85.44 82 LYS A CA 1
ATOM 661 C C . LYS A 1 82 ? 20.564 17.259 -22.462 1.00 85.44 82 LYS A C 1
ATOM 663 O O . LYS A 1 82 ? 21.035 17.946 -23.361 1.00 85.44 82 LYS A O 1
ATOM 668 N N . PHE A 1 83 ? 20.948 17.377 -21.192 1.00 85.69 83 PHE A N 1
ATOM 669 C CA . PHE A 1 83 ? 21.867 18.420 -20.722 1.00 85.69 83 PHE A CA 1
ATOM 670 C C . PHE A 1 83 ? 23.288 17.918 -20.463 1.00 85.69 83 PHE A C 1
ATOM 672 O O . PHE A 1 83 ? 24.215 18.723 -20.436 1.00 85.69 83 PHE A O 1
ATOM 679 N N . GLN A 1 84 ? 23.477 16.610 -20.271 1.00 81.88 84 GLN A N 1
ATOM 680 C CA . GLN A 1 84 ? 24.785 16.015 -19.973 1.00 81.88 84 GLN A CA 1
ATOM 681 C C . GLN A 1 84 ? 25.248 15.039 -21.066 1.00 81.88 84 GLN A C 1
ATOM 683 O O . GLN A 1 84 ? 26.253 14.361 -20.873 1.00 81.88 84 GLN A O 1
ATOM 688 N N . ASN A 1 85 ? 24.529 14.940 -22.197 1.00 80.75 85 ASN A N 1
ATOM 689 C CA . ASN A 1 85 ? 24.805 14.007 -23.302 1.00 80.75 85 ASN A CA 1
ATOM 690 C C . ASN A 1 85 ? 25.040 12.558 -22.834 1.00 80.75 85 ASN A C 1
ATOM 692 O O . ASN A 1 85 ? 25.818 11.807 -23.424 1.00 80.75 85 ASN A O 1
ATOM 696 N N . THR A 1 86 ? 24.381 12.159 -21.744 1.00 81.00 86 THR A N 1
ATOM 697 C CA . THR A 1 86 ? 24.501 10.805 -21.199 1.00 81.00 86 THR A CA 1
ATOM 698 C C . THR A 1 86 ? 23.678 9.843 -22.048 1.00 81.00 86 THR A C 1
ATOM 700 O O . THR A 1 86 ? 22.490 10.074 -22.266 1.00 81.00 86 THR A O 1
ATOM 703 N N . LYS A 1 87 ? 24.279 8.739 -22.507 1.00 79.12 87 LYS A N 1
ATOM 704 C CA . LYS A 1 87 ? 23.524 7.667 -23.166 1.00 79.12 87 LYS A CA 1
ATOM 705 C C . LYS A 1 87 ? 22.647 6.966 -22.122 1.00 79.12 87 LYS A C 1
ATOM 707 O O . LYS A 1 87 ? 23.169 6.462 -21.128 1.00 79.12 87 LYS A O 1
ATOM 712 N N . LEU A 1 88 ? 21.332 6.966 -22.333 1.00 75.31 88 LEU A N 1
ATOM 713 C CA . LEU A 1 88 ? 20.399 6.198 -21.510 1.00 75.31 88 LEU A CA 1
ATOM 714 C C . LEU A 1 88 ? 20.395 4.729 -21.929 1.00 75.31 88 LEU A C 1
ATOM 716 O O . LEU A 1 88 ? 20.749 4.388 -23.059 1.00 75.31 88 LEU A O 1
ATOM 720 N N . ASP A 1 89 ? 20.015 3.880 -20.983 1.00 77.25 89 ASP A N 1
ATOM 721 C CA . ASP A 1 89 ? 19.735 2.476 -21.251 1.00 77.25 89 ASP A CA 1
ATOM 722 C C . ASP A 1 89 ? 18.512 2.365 -22.175 1.00 77.25 89 ASP A C 1
ATOM 724 O O . ASP A 1 89 ? 17.552 3.117 -22.014 1.00 77.25 89 ASP A O 1
ATOM 728 N N . GLU A 1 90 ? 18.539 1.445 -23.138 1.00 75.31 90 GLU A N 1
ATOM 729 C CA . GLU A 1 90 ? 17.445 1.254 -24.103 1.00 75.31 90 GLU A CA 1
ATOM 730 C C . GLU A 1 90 ? 16.135 0.838 -23.414 1.00 75.31 90 GLU A C 1
ATOM 732 O O . GLU A 1 90 ? 15.051 1.167 -23.894 1.00 75.31 90 GLU A O 1
ATOM 737 N N . SER A 1 91 ? 16.218 0.204 -22.239 1.00 76.75 91 SER A N 1
ATOM 738 C CA . SER A 1 91 ? 15.056 -0.124 -21.403 1.00 76.75 91 SER A CA 1
ATOM 739 C C . SER A 1 91 ? 14.323 1.106 -20.857 1.00 76.75 91 SER A C 1
ATOM 741 O O . SER A 1 91 ? 13.168 1.001 -20.447 1.00 76.75 91 SER A O 1
ATOM 743 N N . PHE A 1 92 ? 14.948 2.287 -20.877 1.00 75.69 92 PHE A N 1
ATOM 744 C CA . PHE A 1 92 ? 14.371 3.506 -20.318 1.00 75.69 92 PHE A CA 1
ATOM 745 C C . PHE A 1 92 ? 13.107 3.961 -21.059 1.00 75.69 92 PHE A C 1
ATOM 747 O O . PHE A 1 92 ? 12.184 4.491 -20.431 1.00 75.69 92 PHE A O 1
ATOM 754 N N . ASP A 1 93 ? 13.046 3.712 -22.367 1.00 78.31 93 ASP A N 1
ATOM 755 C CA . ASP A 1 93 ? 11.926 4.073 -23.245 1.00 78.31 93 ASP A CA 1
ATOM 756 C C . ASP A 1 93 ? 11.029 2.874 -23.591 1.00 78.31 93 ASP A C 1
ATOM 758 O O . ASP A 1 93 ? 10.163 2.975 -24.457 1.00 78.31 93 ASP A O 1
ATOM 762 N N . ALA A 1 94 ? 11.204 1.740 -22.901 1.00 82.31 94 ALA A N 1
ATOM 763 C CA . ALA A 1 94 ? 10.413 0.533 -23.135 1.00 82.31 94 ALA A CA 1
ATOM 764 C C . ALA A 1 94 ? 8.927 0.702 -22.772 1.00 82.31 94 ALA A C 1
ATOM 766 O O . ALA A 1 94 ? 8.076 0.038 -23.363 1.00 82.31 94 ALA A O 1
ATOM 767 N N . PHE A 1 95 ? 8.614 1.587 -21.819 1.00 87.88 95 PHE A N 1
ATOM 768 C CA . PHE A 1 95 ? 7.261 1.794 -21.304 1.00 87.88 95 PHE A CA 1
ATOM 769 C C . PHE A 1 95 ? 6.940 3.270 -21.066 1.00 87.88 95 PHE A C 1
ATOM 771 O O . PHE A 1 95 ? 7.822 4.084 -20.777 1.00 87.88 95 PHE A O 1
ATOM 778 N N . ASP A 1 96 ? 5.648 3.603 -21.157 1.00 91.31 96 ASP A N 1
ATOM 779 C CA . ASP A 1 96 ? 5.142 4.919 -20.772 1.00 91.31 96 ASP A CA 1
ATOM 780 C C . ASP A 1 96 ? 5.115 5.049 -19.243 1.00 91.31 96 ASP A C 1
ATOM 782 O O . ASP A 1 96 ? 4.714 4.133 -18.520 1.00 91.31 96 ASP A O 1
ATOM 786 N N . ILE A 1 97 ? 5.507 6.216 -18.730 1.00 93.81 97 ILE A N 1
ATOM 787 C CA . ILE A 1 97 ? 5.595 6.439 -17.283 1.00 93.81 97 ILE A CA 1
ATOM 788 C C . ILE A 1 97 ? 4.242 6.307 -16.572 1.00 93.81 97 ILE A C 1
ATOM 790 O O . ILE A 1 97 ? 4.199 5.954 -15.392 1.00 93.81 97 ILE A O 1
ATOM 794 N N . ASN A 1 98 ? 3.125 6.562 -17.258 1.00 96.00 98 ASN A N 1
ATOM 795 C CA . ASN A 1 98 ? 1.803 6.374 -16.674 1.00 96.00 98 ASN A CA 1
ATOM 796 C C . ASN A 1 98 ? 1.462 4.889 -16.539 1.00 96.00 98 ASN A C 1
ATOM 798 O O . ASN A 1 98 ? 0.876 4.521 -15.531 1.00 96.00 98 ASN A O 1
ATOM 802 N N . GLN A 1 99 ? 1.925 4.026 -17.449 1.00 95.75 99 GLN A N 1
ATOM 803 C CA . GLN A 1 99 ? 1.761 2.576 -17.297 1.00 95.75 99 GLN A CA 1
ATOM 804 C C . GLN A 1 99 ? 2.507 2.052 -16.063 1.00 95.75 99 GLN A C 1
ATOM 806 O O . GLN A 1 99 ? 1.973 1.228 -15.324 1.00 95.75 99 GLN A O 1
ATOM 811 N N . ALA A 1 100 ? 3.707 2.574 -15.792 1.00 95.25 100 ALA A N 1
ATOM 812 C CA . ALA A 1 100 ? 4.429 2.264 -14.558 1.00 95.25 100 ALA A CA 1
ATOM 813 C C . ALA A 1 100 ? 3.677 2.780 -13.320 1.00 95.25 100 ALA A C 1
ATOM 815 O O . ALA A 1 100 ? 3.568 2.086 -12.314 1.00 95.25 100 ALA A O 1
ATOM 816 N N . CYS A 1 101 ? 3.113 3.988 -13.397 1.00 97.50 101 CYS A N 1
ATOM 817 C CA . CYS A 1 101 ? 2.305 4.561 -12.322 1.00 97.50 101 CYS A CA 1
ATOM 818 C C . CYS A 1 101 ? 1.035 3.748 -12.026 1.00 97.50 101 CYS A C 1
ATOM 820 O O . CYS A 1 101 ? 0.657 3.631 -10.859 1.00 97.50 101 CYS A O 1
ATOM 822 N N . ASP A 1 102 ? 0.380 3.226 -13.060 1.00 97.81 102 ASP A N 1
ATOM 823 C CA . ASP A 1 102 ? -0.800 2.373 -12.932 1.00 97.81 102 ASP A CA 1
ATOM 824 C C . ASP A 1 102 ? -0.405 1.026 -12.323 1.00 97.81 102 ASP A C 1
ATOM 826 O O . ASP A 1 102 ? -0.996 0.612 -11.333 1.00 97.81 102 ASP A O 1
ATOM 830 N N . TYR A 1 103 ? 0.691 0.417 -12.787 1.00 97.69 103 TYR A N 1
ATOM 831 C CA . TYR A 1 103 ? 1.214 -0.823 -12.212 1.00 97.69 103 TYR A CA 1
ATOM 832 C C . TYR A 1 103 ? 1.570 -0.708 -10.721 1.00 97.69 103 TYR A C 1
ATOM 834 O O . TYR A 1 103 ? 1.226 -1.597 -9.940 1.00 97.69 103 TYR A O 1
ATOM 842 N N . ILE A 1 104 ? 2.230 0.382 -10.307 1.00 97.25 104 ILE A N 1
ATOM 843 C CA . ILE A 1 104 ? 2.543 0.653 -8.892 1.00 97.25 104 ILE A CA 1
ATOM 844 C C . ILE A 1 104 ? 1.251 0.708 -8.067 1.00 97.25 104 ILE A C 1
ATOM 846 O O . ILE A 1 104 ? 1.143 0.060 -7.025 1.00 97.25 104 ILE A O 1
ATOM 850 N N . GLN A 1 105 ? 0.262 1.466 -8.545 1.00 98.19 105 GLN A N 1
ATOM 851 C CA . GLN A 1 105 ? -1.019 1.623 -7.866 1.00 98.19 105 GLN A CA 1
ATOM 852 C C . GLN A 1 105 ? -1.767 0.293 -7.762 1.00 98.19 105 GLN A C 1
ATOM 854 O O . GLN A 1 105 ? -2.186 -0.083 -6.668 1.00 98.19 105 GLN A O 1
ATOM 859 N N . ASP A 1 106 ? -1.910 -0.415 -8.877 1.00 98.19 106 ASP A N 1
ATOM 860 C CA . ASP A 1 106 ? -2.656 -1.666 -8.948 1.00 98.19 106 ASP A CA 1
ATOM 861 C C . ASP A 1 106 ? -2.008 -2.729 -8.059 1.00 98.19 106 ASP A C 1
ATOM 863 O O . ASP A 1 106 ? -2.706 -3.389 -7.297 1.00 98.19 106 ASP A O 1
ATOM 867 N N . SER A 1 107 ? -0.673 -2.814 -8.039 1.00 98.19 107 SER A N 1
ATOM 868 C CA . SER A 1 107 ? 0.055 -3.730 -7.150 1.00 98.19 107 SER A CA 1
ATOM 869 C C . SER A 1 107 ? -0.247 -3.464 -5.670 1.00 98.19 107 SER A C 1
ATOM 871 O O . SER A 1 107 ? -0.456 -4.392 -4.889 1.00 98.19 107 SER A O 1
ATOM 873 N N . TYR A 1 108 ? -0.296 -2.198 -5.250 1.00 98.38 108 TYR A N 1
ATOM 874 C CA . TYR A 1 108 ? -0.552 -1.861 -3.846 1.00 98.38 108 TYR A CA 1
ATOM 875 C C . TYR A 1 108 ? -2.024 -2.074 -3.472 1.00 98.38 108 TYR A C 1
ATOM 877 O O . TYR A 1 108 ? -2.323 -2.540 -2.369 1.00 98.38 108 TYR A O 1
ATOM 885 N N . LEU A 1 109 ? -2.950 -1.747 -4.376 1.00 98.31 109 LEU A N 1
ATOM 886 C CA . LEU A 1 109 ? -4.384 -1.938 -4.156 1.00 98.31 109 LEU A CA 1
ATOM 887 C C . LEU A 1 109 ? -4.769 -3.421 -4.141 1.00 98.31 109 LEU A C 1
ATOM 889 O O . LEU A 1 109 ? -5.540 -3.826 -3.270 1.00 98.31 109 LEU A O 1
ATOM 893 N N . GLU A 1 110 ? -4.194 -4.222 -5.037 1.00 98.44 110 GLU A N 1
ATOM 894 C CA . GLU A 1 110 ? -4.367 -5.676 -5.075 1.00 98.44 110 GLU A CA 1
ATOM 895 C C . GLU A 1 110 ? -3.853 -6.306 -3.778 1.00 98.44 110 GLU A C 1
ATOM 897 O O . GLU A 1 110 ? -4.575 -7.050 -3.114 1.00 98.44 110 GLU A O 1
ATOM 902 N N . PHE A 1 111 ? -2.644 -5.927 -3.342 1.00 98.56 111 PHE A N 1
ATOM 903 C CA . PHE A 1 111 ? -2.110 -6.353 -2.051 1.00 98.56 111 PHE A CA 1
ATOM 904 C C . PHE A 1 111 ? -3.067 -6.035 -0.900 1.00 98.56 111 PHE A C 1
ATOM 906 O O . PHE A 1 111 ? -3.374 -6.919 -0.098 1.00 98.56 111 PHE A O 1
ATOM 913 N N . ARG A 1 112 ? -3.557 -4.791 -0.820 1.00 98.50 112 ARG A N 1
ATOM 914 C CA . ARG A 1 112 ? -4.487 -4.371 0.235 1.00 98.50 112 ARG A CA 1
ATOM 915 C C . ARG A 1 112 ? -5.752 -5.225 0.212 1.00 98.50 112 ARG A C 1
ATOM 917 O O . ARG A 1 112 ? -6.174 -5.693 1.264 1.00 98.50 112 ARG A O 1
ATOM 924 N N . SER A 1 113 ? -6.336 -5.438 -0.965 1.00 98.31 113 SER A N 1
ATOM 925 C CA . SER A 1 113 ? -7.540 -6.256 -1.126 1.00 98.31 113 SER A CA 1
ATOM 926 C C . SER A 1 113 ? -7.329 -7.682 -0.610 1.00 98.31 113 SER A C 1
ATOM 928 O O . SER A 1 113 ? -8.070 -8.141 0.260 1.00 98.31 113 SER A O 1
ATOM 930 N N . LEU A 1 114 ? -6.267 -8.351 -1.067 1.00 98.19 114 LEU A N 1
ATOM 931 C CA . LEU A 1 114 ? -5.942 -9.717 -0.652 1.00 98.19 114 LEU A CA 1
ATOM 932 C C . LEU A 1 114 ? -5.598 -9.813 0.839 1.00 98.19 114 LEU A C 1
ATOM 934 O O . LEU A 1 114 ? -5.973 -10.783 1.497 1.00 98.19 114 LEU A O 1
ATOM 938 N N . TYR A 1 115 ? -4.896 -8.819 1.388 1.00 98.50 115 TYR A N 1
ATOM 939 C CA . TYR A 1 115 ? -4.587 -8.766 2.814 1.00 98.50 115 TYR A CA 1
ATOM 940 C C . TYR A 1 115 ? -5.865 -8.698 3.651 1.00 98.50 115 TYR A C 1
ATOM 942 O O . TYR A 1 115 ? -6.011 -9.475 4.592 1.00 98.50 115 TYR A O 1
ATOM 950 N N . LEU A 1 116 ? -6.802 -7.813 3.297 1.00 98.06 116 LEU A N 1
ATOM 951 C CA . LEU A 1 116 ? -8.067 -7.665 4.018 1.00 98.06 116 LEU A CA 1
ATOM 952 C C . LEU A 1 116 ? -8.912 -8.943 3.935 1.00 98.06 116 LEU A C 1
ATOM 954 O O . LEU A 1 116 ? -9.372 -9.435 4.965 1.00 98.06 116 LEU A O 1
ATOM 958 N N . GLU A 1 117 ? -9.028 -9.538 2.745 1.00 97.38 117 GLU A N 1
ATOM 959 C CA . GLU A 1 117 ? -9.740 -10.805 2.539 1.00 97.38 117 GLU A CA 1
ATOM 960 C C . GLU A 1 117 ? -9.139 -11.945 3.380 1.00 97.38 117 GLU A C 1
ATOM 962 O O . GLU A 1 117 ? -9.857 -12.734 4.000 1.00 97.38 117 GLU A O 1
ATOM 967 N N . GLN A 1 118 ? -7.808 -12.047 3.434 1.00 97.38 118 GLN A N 1
ATOM 968 C CA . GLN A 1 118 ? -7.146 -13.046 4.271 1.00 97.38 118 GLN A CA 1
ATOM 969 C C . GLN A 1 118 ? -7.296 -12.737 5.759 1.00 97.38 118 GLN A C 1
ATOM 971 O O . GLN A 1 118 ? -7.489 -13.662 6.546 1.00 97.38 118 GLN A O 1
ATOM 976 N N . TYR A 1 119 ? -7.261 -11.465 6.155 1.00 97.31 119 TYR A N 1
ATOM 977 C CA . TYR A 1 119 ? -7.382 -11.061 7.554 1.00 97.31 119 TYR A CA 1
ATOM 978 C C . TYR A 1 119 ? -8.743 -11.451 8.125 1.00 97.31 119 TYR A C 1
ATOM 980 O O . TYR A 1 119 ? -8.815 -11.972 9.239 1.00 97.31 119 TYR A O 1
ATOM 988 N N . GLU A 1 120 ? -9.815 -11.273 7.352 1.00 94.00 120 GLU A N 1
ATOM 989 C CA . GLU A 1 120 ? -11.162 -11.719 7.725 1.00 94.00 120 GLU A CA 1
ATOM 990 C C . GLU A 1 120 ? -11.238 -13.234 7.960 1.00 94.00 120 GLU A C 1
ATOM 992 O O . GLU A 1 120 ? -11.958 -13.688 8.850 1.00 94.00 120 GLU A O 1
ATOM 997 N N . ARG A 1 121 ? -10.463 -14.020 7.204 1.00 94.12 121 ARG A N 1
ATOM 998 C CA . ARG A 1 121 ? -10.444 -15.488 7.297 1.00 94.12 121 ARG A CA 1
ATOM 999 C C . ARG A 1 121 ? -9.545 -16.018 8.409 1.00 94.12 121 ARG A C 1
ATOM 1001 O O . ARG A 1 121 ? -9.889 -17.017 9.036 1.00 94.12 121 ARG A O 1
ATOM 1008 N N . THR A 1 122 ? -8.380 -15.406 8.621 1.00 94.06 122 THR A N 1
ATOM 1009 C CA . THR A 1 122 ? -7.317 -15.958 9.483 1.00 94.06 122 THR A CA 1
ATOM 1010 C C . THR A 1 122 ? -7.127 -15.203 10.793 1.00 94.06 122 THR A C 1
ATOM 1012 O O . THR A 1 122 ? -6.378 -15.665 11.653 1.00 94.06 122 THR A O 1
ATOM 1015 N N . GLY A 1 123 ? -7.768 -14.043 10.962 1.00 89.50 123 GLY A N 1
ATOM 1016 C CA . GLY A 1 123 ? -7.584 -13.194 12.137 1.00 89.50 123 GLY A CA 1
ATOM 1017 C C . GLY A 1 123 ? -6.201 -12.540 12.218 1.00 89.50 123 GLY A C 1
ATOM 1018 O O . GLY A 1 123 ? -5.777 -12.181 13.310 1.00 89.50 123 GLY A O 1
ATOM 1019 N N . GLY A 1 124 ? -5.494 -12.400 11.091 1.00 88.56 124 GLY A N 1
ATOM 1020 C CA . GLY A 1 124 ? -4.215 -11.681 11.014 1.00 88.56 124 GLY A CA 1
ATOM 1021 C C . GLY A 1 124 ? -2.959 -12.551 11.004 1.00 88.56 124 GLY A C 1
ATOM 1022 O O . GLY A 1 124 ? -1.860 -12.015 10.898 1.00 88.56 124 GLY A O 1
ATOM 1023 N N . ASN A 1 125 ? -3.083 -13.881 11.038 1.00 93.06 125 ASN A N 1
ATOM 1024 C CA . ASN A 1 125 ? -1.947 -14.772 10.785 1.00 93.06 125 ASN A CA 1
ATOM 1025 C C . ASN A 1 125 ? -1.657 -14.842 9.274 1.00 93.06 125 ASN A C 1
ATOM 1027 O O . ASN A 1 125 ? -2.120 -15.755 8.587 1.00 93.06 125 ASN A O 1
ATOM 1031 N N . ILE A 1 126 ? -0.964 -13.827 8.750 1.00 96.69 126 ILE A N 1
ATOM 1032 C CA . ILE A 1 126 ? -0.682 -13.654 7.320 1.00 96.69 126 ILE A CA 1
ATOM 1033 C C . ILE A 1 126 ? 0.818 -13.436 7.119 1.00 96.69 126 ILE A C 1
ATOM 1035 O O . ILE A 1 126 ? 1.417 -12.542 7.718 1.00 96.69 126 ILE A O 1
ATOM 1039 N N . ASP A 1 127 ? 1.422 -14.214 6.220 1.00 96.94 127 ASP A N 1
ATOM 1040 C CA . ASP A 1 127 ? 2.778 -13.953 5.738 1.00 96.94 127 ASP A CA 1
ATOM 1041 C C . ASP A 1 127 ? 2.751 -12.817 4.705 1.00 96.94 127 ASP A C 1
ATOM 1043 O O . ASP A 1 127 ? 2.536 -13.032 3.510 1.00 96.94 127 ASP A O 1
ATOM 1047 N N . ILE A 1 128 ? 2.962 -11.591 5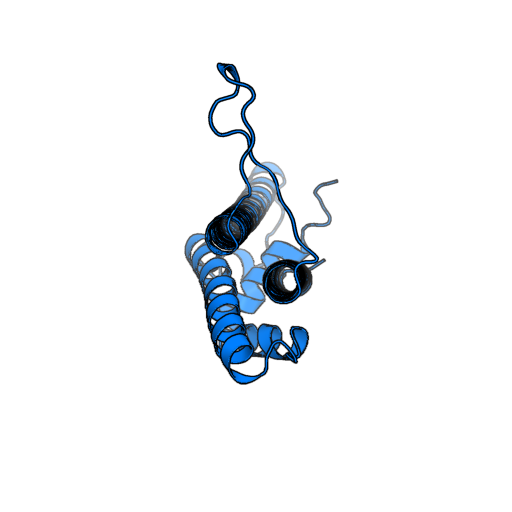.192 1.00 97.62 128 ILE A N 1
ATOM 1048 C CA . ILE A 1 128 ? 2.929 -10.363 4.385 1.00 97.62 128 ILE A CA 1
ATOM 1049 C C . ILE A 1 128 ? 3.930 -10.413 3.234 1.00 97.62 128 ILE A C 1
ATOM 1051 O O . ILE A 1 128 ? 3.614 -9.978 2.127 1.00 97.62 128 ILE A O 1
ATOM 1055 N N . LYS A 1 129 ? 5.118 -10.980 3.475 1.00 96.50 129 LYS A N 1
ATOM 1056 C CA . LYS A 1 129 ? 6.163 -11.076 2.459 1.00 96.50 129 LYS A CA 1
ATOM 1057 C C . LYS A 1 129 ? 5.706 -11.971 1.321 1.00 96.50 129 LYS A C 1
ATOM 1059 O O . LYS A 1 129 ? 5.731 -11.558 0.165 1.00 96.50 129 LYS A O 1
ATOM 1064 N N . SER A 1 130 ? 5.253 -13.178 1.651 1.00 97.38 130 SER A N 1
ATOM 1065 C CA . SER A 1 130 ? 4.761 -14.122 0.647 1.00 97.38 130 SER A CA 1
ATOM 1066 C C . SER A 1 130 ? 3.545 -13.577 -0.103 1.00 97.38 130 SER A C 1
ATOM 1068 O O . SER A 1 130 ? 3.456 -13.758 -1.320 1.00 97.38 130 SER A O 1
ATOM 1070 N N . LEU A 1 131 ? 2.646 -12.874 0.595 1.00 97.94 131 LEU A N 1
ATOM 1071 C CA . LEU A 1 131 ? 1.472 -12.249 -0.007 1.00 97.94 131 LEU A CA 1
ATOM 1072 C C . LEU A 1 131 ? 1.865 -11.158 -1.006 1.00 97.94 131 LEU A C 1
ATOM 1074 O O . LEU A 1 131 ? 1.478 -11.233 -2.171 1.00 97.94 131 LEU A O 1
ATOM 1078 N N . PHE A 1 132 ? 2.687 -10.191 -0.600 1.00 97.62 132 PHE A N 1
ATOM 1079 C CA . PHE A 1 132 ? 3.113 -9.113 -1.491 1.00 97.62 132 PHE A CA 1
ATOM 1080 C C . PHE A 1 132 ? 3.934 -9.642 -2.676 1.00 97.62 132 PHE A C 1
ATOM 1082 O O . PHE A 1 132 ? 3.653 -9.313 -3.827 1.00 97.62 132 PHE A O 1
ATOM 1089 N N . SER A 1 133 ? 4.861 -10.577 -2.440 1.00 96.56 133 SER A N 1
ATOM 1090 C CA . SER A 1 133 ? 5.598 -11.240 -3.524 1.00 96.56 133 SER A CA 1
ATOM 1091 C C . SER A 1 133 ? 4.695 -12.046 -4.468 1.00 96.56 133 SER A C 1
ATOM 1093 O O . SER A 1 133 ? 5.070 -12.295 -5.612 1.00 96.56 133 SER A O 1
ATOM 1095 N N . SER A 1 134 ? 3.520 -12.510 -4.031 1.00 97.31 134 SER A N 1
ATOM 1096 C CA . SER A 1 134 ? 2.552 -13.156 -4.931 1.00 97.31 134 SER A CA 1
ATOM 1097 C C . SER A 1 134 ? 1.865 -12.153 -5.862 1.00 97.31 134 SER A C 1
ATOM 1099 O O . SER A 1 134 ? 1.707 -12.444 -7.048 1.00 97.31 134 SER A O 1
ATOM 1101 N N . VAL A 1 135 ? 1.562 -10.949 -5.367 1.00 97.69 135 VAL A N 1
ATOM 1102 C CA . VAL A 1 135 ? 1.009 -9.854 -6.175 1.00 97.69 135 VAL A CA 1
ATOM 1103 C C . VAL A 1 135 ? 1.998 -9.457 -7.264 1.00 97.69 135 VAL A C 1
ATOM 1105 O O . VAL A 1 135 ? 1.668 -9.501 -8.445 1.00 97.69 135 VAL A O 1
ATOM 1108 N N . LEU A 1 136 ? 3.253 -9.202 -6.893 1.00 95.88 136 LEU A N 1
ATOM 1109 C CA . LEU A 1 136 ? 4.274 -8.805 -7.863 1.00 95.88 136 LEU A CA 1
ATOM 1110 C 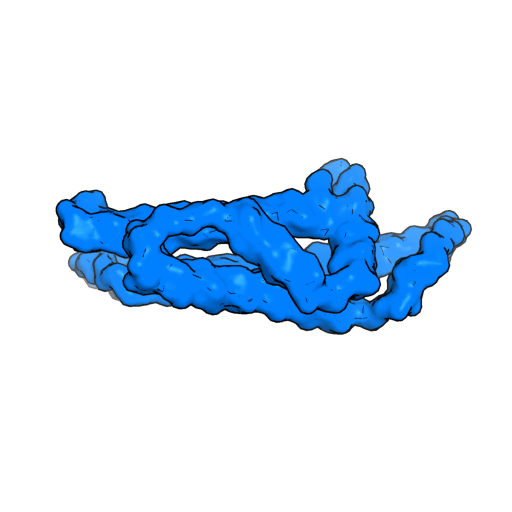C . LEU A 1 136 ? 4.551 -9.882 -8.919 1.00 95.88 136 LEU A C 1
ATOM 1112 O O . LEU A 1 136 ? 4.739 -9.558 -10.086 1.00 95.88 136 LEU A O 1
ATOM 1116 N N . ARG A 1 137 ? 4.526 -11.171 -8.548 1.00 94.69 137 ARG A N 1
ATOM 1117 C CA . ARG A 1 137 ? 4.721 -12.291 -9.494 1.00 94.69 137 ARG A CA 1
ATOM 1118 C C . ARG A 1 137 ? 3.536 -12.538 -10.425 1.00 94.69 137 ARG A C 1
ATOM 1120 O O . ARG A 1 137 ? 3.732 -13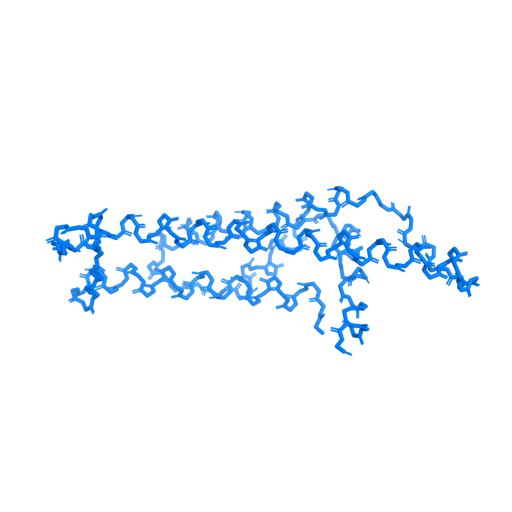.088 -11.505 1.00 94.69 137 ARG A O 1
ATOM 1127 N N . SER A 1 138 ? 2.322 -12.209 -9.994 1.00 93.38 138 SER A N 1
ATOM 1128 C CA . SER A 1 138 ? 1.114 -12.355 -10.820 1.00 93.38 138 SER A CA 1
ATOM 1129 C C . SER A 1 138 ? 0.882 -11.153 -11.739 1.00 93.38 138 SER A C 1
ATOM 1131 O O . SER A 1 138 ? 0.198 -11.285 -12.753 1.00 93.38 138 SER A O 1
ATOM 1133 N N . GLY A 1 139 ? 1.492 -10.008 -11.423 1.00 91.31 139 GL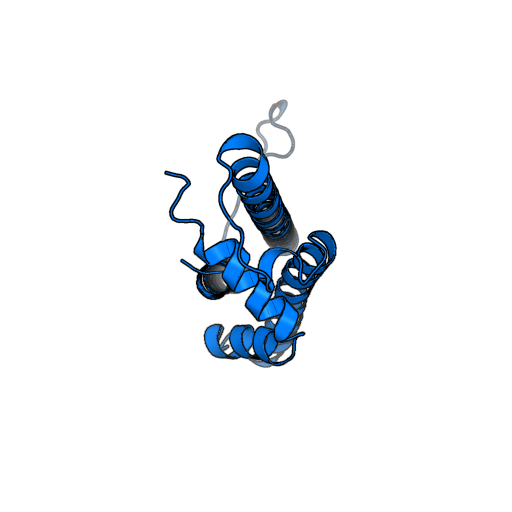Y A N 1
ATOM 1134 C CA . GLY A 1 139 ? 1.480 -8.811 -12.253 1.00 91.31 139 GLY A CA 1
ATOM 1135 C C . GLY A 1 139 ? 2.311 -8.920 -13.538 1.00 91.31 139 GLY A C 1
ATOM 1136 O O . GLY A 1 139 ? 2.995 -9.912 -13.813 1.00 91.31 139 GLY A O 1
ATOM 1137 N N . ASN A 1 140 ? 2.271 -7.852 -14.340 1.00 94.69 140 ASN A N 1
ATOM 1138 C CA . ASN A 1 140 ? 3.070 -7.722 -15.558 1.00 94.69 140 ASN A CA 1
ATOM 1139 C C . ASN A 1 140 ? 4.573 -7.677 -15.221 1.00 94.69 140 ASN A C 1
ATOM 1141 O O . ASN A 1 140 ? 5.077 -6.669 -14.734 1.00 94.69 140 ASN A O 1
ATOM 1145 N N . GLN A 1 141 ? 5.289 -8.763 -15.522 1.00 94.94 141 GLN A N 1
ATOM 1146 C CA . GLN A 1 141 ? 6.703 -8.919 -15.167 1.00 94.94 141 GLN A CA 1
ATOM 1147 C C . GLN A 1 141 ? 7.636 -7.945 -15.890 1.00 94.94 141 GLN A C 1
ATOM 1149 O O . GLN A 1 141 ? 8.668 -7.568 -15.336 1.00 94.94 141 GLN A O 1
ATOM 1154 N N . ASP A 1 142 ? 7.299 -7.524 -17.108 1.00 93.94 142 ASP A N 1
ATOM 1155 C CA . ASP A 1 142 ? 8.119 -6.552 -17.830 1.00 93.94 142 ASP A CA 1
ATOM 1156 C C . ASP A 1 142 ? 7.944 -5.154 -17.229 1.00 93.94 142 ASP A C 1
ATOM 1158 O O . ASP A 1 142 ? 8.925 -4.436 -17.032 1.00 93.94 142 ASP A O 1
ATOM 1162 N N . MET A 1 143 ? 6.716 -4.813 -16.826 1.00 94.94 143 MET A N 1
ATOM 1163 C CA . MET A 1 143 ? 6.443 -3.574 -16.097 1.00 94.94 143 MET A CA 1
ATOM 1164 C C . MET A 1 143 ? 7.076 -3.581 -14.704 1.00 94.94 143 MET A C 1
ATOM 1166 O O . MET A 1 143 ? 7.635 -2.579 -14.272 1.00 94.94 143 MET A O 1
ATOM 1170 N N . HIS A 1 144 ? 7.053 -4.724 -14.020 1.00 95.12 144 HIS A N 1
ATOM 1171 C CA . HIS A 1 144 ? 7.711 -4.885 -12.732 1.00 95.12 144 HIS A CA 1
ATOM 1172 C C . HIS A 1 144 ? 9.213 -4.592 -12.819 1.00 95.12 144 HIS A C 1
ATOM 1174 O O . HIS A 1 144 ? 9.722 -3.772 -12.058 1.00 95.12 144 HIS A O 1
ATOM 1180 N N . LYS A 1 145 ? 9.909 -5.194 -13.793 1.00 92.62 145 LYS A N 1
ATOM 1181 C CA . LYS A 1 145 ? 11.333 -4.924 -14.048 1.00 92.62 145 LYS A CA 1
ATOM 1182 C C . LYS A 1 145 ? 11.587 -3.464 -14.406 1.00 92.62 145 LYS A C 1
ATOM 1184 O O . LYS A 1 145 ? 12.606 -2.907 -14.013 1.00 92.62 145 LYS A O 1
ATOM 1189 N N . TYR A 1 146 ? 10.672 -2.841 -15.145 1.00 92.31 146 TYR A N 1
ATOM 1190 C CA . TYR A 1 146 ? 10.765 -1.420 -15.455 1.00 92.31 146 TYR A CA 1
ATOM 1191 C C . TYR A 1 146 ? 10.650 -0.550 -14.194 1.00 92.31 146 TYR A C 1
ATOM 1193 O O . TYR A 1 146 ? 11.443 0.373 -14.010 1.00 92.31 146 TYR A O 1
ATOM 1201 N N . CYS A 1 147 ? 9.725 -0.873 -13.286 1.00 93.06 147 CYS A N 1
ATOM 1202 C CA . CYS A 1 147 ? 9.629 -0.227 -11.979 1.00 93.06 147 CYS A CA 1
ATOM 1203 C C . CYS A 1 147 ? 10.889 -0.453 -11.133 1.00 93.06 147 CYS A C 1
ATOM 1205 O O . CYS A 1 147 ? 11.406 0.518 -10.586 1.00 93.06 147 CYS A O 1
ATOM 1207 N N . GLU A 1 148 ? 11.439 -1.670 -11.080 1.00 91.88 148 GLU A N 1
ATOM 1208 C CA . GLU A 1 148 ? 12.732 -1.919 -10.422 1.00 91.88 148 GLU A CA 1
ATOM 1209 C C . GLU A 1 148 ? 13.818 -1.001 -10.977 1.00 91.88 148 GLU A C 1
ATOM 1211 O O . GLU A 1 148 ? 14.449 -0.259 -10.231 1.00 91.88 148 GLU A O 1
ATOM 1216 N N . PHE A 1 149 ? 13.963 -0.950 -12.298 1.00 88.88 149 PHE A N 1
ATOM 1217 C CA . PHE A 1 149 ? 14.954 -0.107 -12.953 1.00 88.88 149 PHE A CA 1
ATOM 1218 C C . PHE A 1 149 ? 14.773 1.397 -12.654 1.00 88.88 149 PHE A C 1
ATOM 1220 O O . PHE A 1 149 ? 15.758 2.112 -12.435 1.00 88.88 149 PHE A O 1
ATOM 1227 N N . LEU A 1 150 ? 13.531 1.895 -12.605 1.00 88.56 150 LEU A N 1
ATOM 1228 C CA . LEU A 1 150 ? 13.246 3.286 -12.227 1.00 88.56 150 LEU A CA 1
ATOM 1229 C C . LEU A 1 150 ? 13.669 3.587 -10.779 1.00 88.56 150 LEU A C 1
ATOM 1231 O O . LEU A 1 150 ? 14.181 4.675 -10.504 1.00 88.56 150 LEU A O 1
ATOM 1235 N N . PHE A 1 151 ? 13.470 2.639 -9.861 1.00 87.50 151 PHE A N 1
ATOM 1236 C CA . PHE A 1 151 ? 13.707 2.819 -8.427 1.00 87.50 151 PHE A CA 1
ATOM 1237 C C . PHE A 1 151 ? 15.136 2.444 -7.990 1.00 87.50 151 PHE A C 1
ATOM 1239 O O . PHE A 1 151 ? 15.658 3.028 -7.043 1.00 87.50 151 PHE A O 1
ATOM 1246 N N . GLU A 1 152 ? 15.848 1.580 -8.713 1.00 79.69 152 GLU A N 1
ATOM 1247 C CA . GLU A 1 152 ? 17.265 1.270 -8.465 1.00 79.69 152 GLU A CA 1
ATOM 1248 C C . GLU A 1 152 ? 18.152 2.527 -8.497 1.00 79.69 152 GLU A C 1
ATOM 1250 O O . GLU A 1 152 ? 19.137 2.635 -7.761 1.00 79.69 152 GLU A O 1
ATOM 1255 N N . LYS A 1 153 ? 17.781 3.535 -9.300 1.00 63.78 153 LYS A N 1
ATOM 1256 C CA . LYS A 1 153 ? 18.518 4.806 -9.399 1.00 63.78 153 LYS A CA 1
ATOM 1257 C C . LYS A 1 153 ? 18.189 5.827 -8.305 1.00 63.78 153 LYS A C 1
ATOM 1259 O O . LYS A 1 153 ? 18.726 6.937 -8.345 1.00 63.78 153 LYS A O 1
ATOM 1264 N N . ILE A 1 154 ? 17.416 5.449 -7.279 1.00 54.53 154 ILE A N 1
ATOM 1265 C CA . ILE A 1 154 ? 17.167 6.273 -6.079 1.00 54.53 154 ILE A CA 1
ATOM 1266 C C . ILE A 1 154 ? 18.472 6.677 -5.364 1.00 54.53 154 ILE A C 1
ATOM 1268 O O . ILE A 1 154 ? 18.504 7.702 -4.687 1.00 54.53 154 ILE A O 1
ATOM 1272 N N . GLY A 1 155 ? 19.589 5.977 -5.597 1.00 46.28 155 GLY A N 1
ATOM 1273 C CA . GLY A 1 155 ? 20.911 6.321 -5.052 1.00 46.28 155 GLY A CA 1
ATOM 1274 C C . GLY A 1 155 ? 21.524 7.672 -5.471 1.00 46.28 155 GLY A C 1
ATOM 1275 O O . GLY A 1 155 ? 22.657 7.938 -5.086 1.00 46.28 155 GLY A O 1
ATOM 1276 N N . PHE A 1 156 ? 20.834 8.525 -6.239 1.00 38.50 156 PHE A N 1
ATOM 1277 C CA . PHE A 1 156 ? 21.324 9.858 -6.643 1.00 38.50 156 PHE A CA 1
ATOM 1278 C C . PHE A 1 156 ? 20.532 11.043 -6.065 1.00 38.50 156 PHE A C 1
ATOM 1280 O O . PHE A 1 156 ? 20.734 12.172 -6.513 1.00 38.50 156 PHE A O 1
ATOM 1287 N N . ILE A 1 157 ? 19.641 10.814 -5.094 1.00 40.91 157 ILE A N 1
ATOM 1288 C CA . ILE A 1 157 ? 18.922 11.889 -4.390 1.00 40.91 157 ILE A CA 1
ATOM 1289 C C . ILE A 1 157 ? 19.124 11.738 -2.877 1.00 40.91 157 ILE A C 1
ATOM 1291 O O . ILE A 1 157 ? 18.195 11.404 -2.148 1.00 40.91 157 ILE A O 1
ATOM 1295 N N . VAL A 1 158 ? 20.359 11.970 -2.427 1.00 33.59 158 VAL A N 1
ATOM 1296 C CA . VAL A 1 158 ? 20.684 12.570 -1.120 1.00 33.59 158 VAL A CA 1
ATOM 1297 C C . VAL A 1 158 ? 21.859 13.511 -1.339 1.00 33.59 158 VAL A C 1
ATOM 1299 O O . VAL A 1 158 ? 22.827 13.072 -2.000 1.00 33.59 158 VAL A O 1
#

=== Feature glossary ===
Legend for the data blocks above and below:

— What the protein is —

The amino-acid sequence is the protein's primary structure: the linear order of residues from the N-terminus to the C-terminus, written in one-letter code. Everything else here — the 3D coordinates, the secondary structure, the domain annotations — is ultimately a consequence of this string.

Database cross-references. InterPro integrates a dozen domain/family signature databases into unified entries with residue-range hits. GO terms attach function/process/location labels with evidence codes. CATH codes position the fold in a four-level structural taxonomy. Organism is the NCBI-taxonomy species name.

— Where its atoms are —

The mmCIF block holds the 3D Cartesian coordinates of each backbone atom (N, Cα, C, O) in ångströms. mmCIF is the PDB's canonical archive format — a tagged-loop text representation of the atomic model.

The six renders are orthographic views along the three Cartesian axes in both directions. Representation (cartoon, sticks, or surface) and color scheme (sequence-rainbow or by-chain) vary across proteins so the training set covers all the common visualization conventions.

— Local backbone conformation —

Secondary structure is the local, repeating backbone conformation. DSSP classifies it into eight states by reading the hydrogen-bond network: three helix types (H, G, I), two β types (E, B), two non-regular types (T, S), and unstructured coil (-).

SS3 is a coarse helix/strand/coil call (letters a/b/c) made by the P-SEA algorithm from inter-Cα distances and dihedrals. It is less detailed than DSSP but needs only Cα positions.

Backbone dihedral angles. Every residue except chain termini has a φ (preceding-C → N → Cα → C) and a ψ (N → Cα → C → next-N). They are reported in degrees following the IUPAC sign convention. Secondary structure is essentially a statement about which (φ, ψ) basin each residue occupies.

— Global shape and packing —

The geometric summary reports three shape descriptors. Rg (radius of gyration) measures how spread out the Cα atoms are about their centre of mass; compact globular proteins have small Rg, elongated or unfolded ones large. Cα contacts (<8 Å, |i−j|>4) count long-range residue pairs in spatial proximity — high for tightly packed folds, near zero for rods or random coil. The bounding-box extents give the protein's footprint along x, y, z in Å.

Solvent accessibility: the surface area of each residue that a 1.4 Å water probe can touch, in Å². When only backbone atoms are present the absolute values are lower than full-atom SASA (side chains contribute most of the area) and are flagged as backbone-only.

Plot images: a contact map (which residues are close in 3D, as an N×N binary image), a Ramachandran scatter (backbone torsion angles, revealing secondary-structure composition at a glance), and — for AlphaFold structures — a PAE heatmap (pairwise prediction confidence).

— Structural neighborhood —

Foldseek's 3Di representation compresses backbone geometry into a per-residue letter drawn from a learned twenty-state alphabet. It captures the tertiary interaction pattern around each residue — which residues are packed against it in space, regardless of where they are in sequence.

Structural nearest neighbors (via Foldseek easy-search vs the PDB). Reported per hit: target PDB id, E-value, and alignment TM-score. A TM-score above ~0.5 is the conventional threshold for 'same fold'.

— Confidence and disorder —

pLDDT (predicted Local Distance Difference Test) is AlphaFold's per-residue confidence score, ranging from 0 to 100. Values above 90 indicate high confidence (typically well-packed cores); 70–90 is confident; 50–70 low confidence; below 50 usually means the region is disordered or the prediction is unreliable there. AlphaFold stores pLDDT in the mmCIF B-factor column.

For experimental (PDB) structures, the B-factor (temperature factor) quantifies the positional spread of each atom in the crystal — a combination of thermal vibration and static disorder — in units of Å². High B-factors mark flexible loops or poorly resolved regions; low B-factors mark the rigid, well-ordered core.

Predicted Aligned Error (PAE) is an AlphaFold confidence matrix: entry (i, j) is the expected error in the position of residue j, in ångströms, when the prediction is superimposed on the true structure at residue i. Low PAE within a block of residues means that block is internally rigid and well-predicted; high PAE between two blocks means their relative placement is uncertain even if each block individually is confident.